Protein AF-W3V127-F1 (afdb_monomer_lite)

Secondary structure (DSSP, 8-state):
-PPTT-EEEEEEEE-SS-EEEEEEEEESEEEE-TTSPPEEE-TT--HHHHHHHHHHHHHH--B--SHHHHHHHT-HHHHHHHHHHHHHHHHHHTT-SSHHHHHTT-EEEEEEEE--------

Organism: NCBI:txid1004151

Structure (mmCIF, N/CA/C/O backbone):
data_AF-W3V127-F1
#
_entry.id   AF-W3V127-F1
#
loop_
_atom_site.group_PDB
_atom_site.id
_atom_site.type_symbol
_atom_s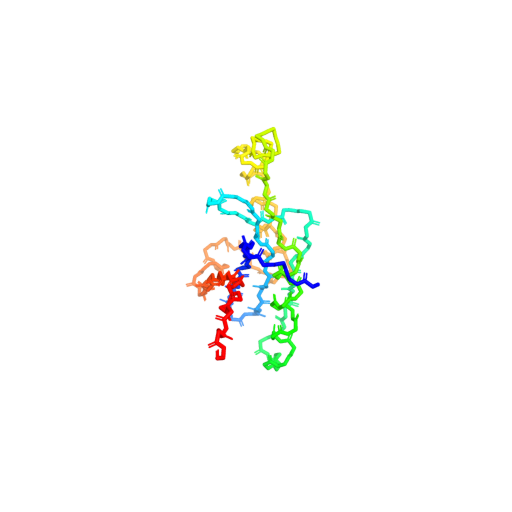ite.label_atom_id
_atom_site.label_alt_id
_atom_site.label_comp_id
_atom_site.label_asym_id
_atom_site.label_entity_id
_atom_site.label_seq_id
_atom_site.pdbx_PDB_ins_code
_atom_site.Cartn_x
_atom_site.Cartn_y
_atom_site.Cartn_z
_atom_site.occupancy
_atom_site.B_iso_or_equiv
_atom_site.auth_seq_id
_atom_site.auth_comp_id
_atom_site.auth_asym_id
_atom_site.auth_atom_id
_atom_site.pdbx_PDB_model_num
ATOM 1 N N . MET A 1 1 ? -4.468 -5.328 -18.153 1.00 84.75 1 MET A N 1
ATOM 2 C CA . MET A 1 1 ? -3.971 -6.638 -18.619 1.00 84.75 1 MET A CA 1
ATOM 3 C C . MET A 1 1 ? -2.620 -6.868 -17.971 1.00 84.75 1 MET A C 1
ATOM 5 O O . MET A 1 1 ? -1.896 -5.895 -17.809 1.00 84.75 1 MET A O 1
ATOM 9 N N . PHE A 1 2 ? -2.313 -8.094 -17.561 1.00 90.69 2 PHE A N 1
ATOM 10 C CA . PHE A 1 2 ? -1.008 -8.437 -17.002 1.00 90.69 2 PHE A CA 1
ATOM 11 C C . PHE A 1 2 ? -0.100 -8.996 -18.099 1.00 90.69 2 PHE A C 1
ATOM 13 O O . PHE A 1 2 ? -0.547 -9.778 -18.941 1.00 90.69 2 PHE A O 1
ATOM 20 N N . ASN A 1 3 ? 1.163 -8.598 -18.071 1.00 88.88 3 ASN A N 1
ATOM 21 C CA . ASN A 1 3 ? 2.186 -9.011 -19.012 1.00 88.88 3 ASN A CA 1
ATOM 22 C C . ASN A 1 3 ? 2.854 -10.299 -18.533 1.00 88.88 3 ASN A C 1
ATOM 24 O O . ASN A 1 3 ? 2.930 -10.582 -17.336 1.00 88.88 3 ASN A O 1
ATOM 28 N N . LYS A 1 4 ? 3.344 -11.076 -19.498 1.00 87.50 4 LYS A N 1
ATOM 29 C CA . LYS A 1 4 ? 4.146 -12.267 -19.232 1.00 87.50 4 LYS A CA 1
ATOM 30 C C . LYS A 1 4 ? 5.501 -11.858 -18.640 1.00 87.50 4 LYS A C 1
ATOM 32 O O . LYS A 1 4 ? 6.077 -10.870 -19.085 1.00 87.50 4 LYS A O 1
ATOM 37 N N . ASP A 1 5 ? 5.989 -12.638 -17.674 1.00 85.88 5 ASP A N 1
ATOM 38 C CA . ASP A 1 5 ? 7.315 -12.486 -17.051 1.00 85.88 5 ASP A CA 1
ATOM 39 C C . ASP A 1 5 ? 7.526 -11.120 -16.360 1.00 85.88 5 ASP A C 1
ATOM 41 O O . ASP A 1 5 ? 8.652 -10.653 -16.195 1.00 85.88 5 ASP A O 1
ATOM 45 N N . GLN A 1 6 ? 6.430 -10.480 -15.935 1.00 88.75 6 GLN A N 1
ATOM 46 C CA . GLN A 1 6 ? 6.441 -9.253 -15.143 1.00 88.75 6 GLN A CA 1
ATOM 47 C C . GLN A 1 6 ? 5.911 -9.523 -13.729 1.00 88.75 6 GLN A C 1
ATOM 49 O O . GLN A 1 6 ? 4.885 -10.189 -13.553 1.00 88.75 6 GLN A O 1
ATOM 54 N N . ASP A 1 7 ? 6.596 -8.963 -12.729 1.00 91.38 7 ASP A N 1
ATOM 55 C CA . ASP A 1 7 ? 6.165 -9.014 -11.334 1.00 91.38 7 ASP A CA 1
ATOM 56 C C . ASP A 1 7 ? 5.216 -7.857 -11.006 1.00 91.38 7 ASP A C 1
ATOM 58 O O . ASP A 1 7 ? 5.533 -6.687 -11.246 1.00 91.38 7 ASP A O 1
ATOM 62 N N . TYR A 1 8 ? 4.095 -8.187 -10.369 1.00 95.12 8 TYR A N 1
ATOM 63 C CA . TYR A 1 8 ? 3.111 -7.237 -9.862 1.00 95.12 8 TYR A CA 1
ATOM 64 C C . TYR A 1 8 ? 2.975 -7.385 -8.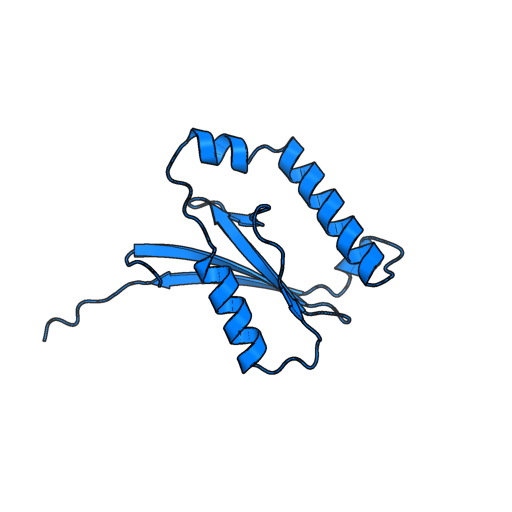351 1.00 95.12 8 TYR A C 1
ATOM 66 O O . TYR A 1 8 ? 2.883 -8.495 -7.820 1.00 95.12 8 TYR A O 1
ATOM 74 N N . TRP A 1 9 ? 2.939 -6.258 -7.647 1.00 95.31 9 TRP A N 1
ATOM 75 C CA . TRP A 1 9 ? 2.948 -6.231 -6.191 1.00 95.31 9 TRP A CA 1
ATOM 76 C C . TRP A 1 9 ? 1.823 -5.370 -5.635 1.00 95.31 9 TRP A C 1
ATOM 78 O O . TRP A 1 9 ? 1.600 -4.237 -6.057 1.00 95.31 9 TRP A O 1
ATOM 88 N N . ALA A 1 10 ? 1.157 -5.896 -4.618 1.00 95.12 10 ALA A N 1
ATOM 89 C CA . ALA A 1 10 ? 0.225 -5.150 -3.792 1.00 95.12 10 ALA A CA 1
ATOM 90 C C . ALA A 1 10 ? 0.409 -5.566 -2.331 1.00 95.12 10 ALA A C 1
ATOM 92 O O . ALA A 1 10 ? 0.854 -6.676 -2.037 1.00 95.12 10 ALA A O 1
ATOM 93 N N . SER A 1 11 ? 0.073 -4.677 -1.406 1.00 93.88 11 SER A N 1
ATOM 94 C CA . SER A 1 11 ? 0.005 -5.014 0.017 1.00 93.88 11 SER A CA 1
ATOM 95 C C . SER A 1 11 ? -1.398 -4.756 0.524 1.00 93.88 11 SER A C 1
ATOM 97 O O . SER A 1 11 ? -2.066 -3.831 0.070 1.00 93.88 11 SER A O 1
ATOM 99 N N . CYS A 1 12 ? -1.836 -5.570 1.470 1.00 93.19 12 CYS A N 1
ATOM 100 C CA . CYS A 1 12 ? -3.092 -5.391 2.158 1.00 93.19 12 CYS A CA 1
ATOM 101 C C . CYS A 1 12 ? -2.852 -5.300 3.659 1.00 93.19 12 CYS A C 1
ATOM 103 O O . CYS A 1 12 ? -2.170 -6.140 4.246 1.00 93.19 12 CYS A O 1
ATOM 105 N N . TYR A 1 13 ? -3.433 -4.279 4.271 1.00 93.12 13 TYR A N 1
ATOM 106 C CA . TYR A 1 13 ? -3.403 -4.048 5.700 1.00 93.12 13 TYR A CA 1
ATOM 107 C C . TYR A 1 13 ? -4.817 -4.141 6.248 1.00 93.12 13 TYR A C 1
ATOM 109 O O . TYR A 1 13 ? -5.724 -3.497 5.733 1.00 93.12 13 TYR A O 1
ATOM 117 N N . SER A 1 14 ? -5.012 -4.917 7.305 1.00 92.94 14 SER A N 1
ATOM 118 C CA . SER A 1 14 ? -6.304 -5.040 7.980 1.00 92.94 14 SER A CA 1
ATOM 119 C C . SER A 1 14 ? -6.165 -4.575 9.417 1.00 92.94 14 SER A C 1
ATOM 121 O O . SER A 1 14 ? -5.242 -4.989 10.115 1.00 92.94 14 SER A O 1
ATOM 123 N N . THR A 1 15 ? -7.070 -3.710 9.854 1.00 93.81 15 THR A N 1
ATOM 124 C CA . THR A 1 15 ? -7.233 -3.311 11.255 1.00 93.81 15 THR A CA 1
ATOM 125 C C . THR A 1 15 ? -8.617 -3.743 11.744 1.00 93.81 15 THR A C 1
ATOM 127 O O . THR A 1 15 ? -9.345 -4.437 11.040 1.00 93.81 15 THR A O 1
ATOM 130 N N . ASN A 1 16 ? -9.000 -3.311 12.947 1.00 91.62 16 ASN A N 1
ATOM 131 C CA . ASN A 1 16 ? -10.368 -3.475 13.443 1.00 91.62 16 ASN A CA 1
ATOM 132 C C . ASN A 1 16 ? -11.350 -2.440 12.867 1.00 91.62 16 ASN A C 1
ATOM 134 O O . ASN A 1 16 ? -12.528 -2.510 13.186 1.00 91.62 16 ASN A O 1
ATOM 138 N N . GLU A 1 17 ? -10.882 -1.509 12.031 1.00 93.62 17 GLU A N 1
ATOM 139 C CA . GLU A 1 17 ? -11.704 -0.422 11.482 1.00 93.62 17 GLU A CA 1
ATOM 140 C C . GLU A 1 17 ? -11.776 -0.450 9.949 1.00 93.62 17 GLU A C 1
ATOM 142 O O . GLU A 1 17 ? -12.722 0.068 9.360 1.00 93.62 17 GLU A O 1
ATOM 147 N N . PHE A 1 18 ? -10.769 -1.016 9.274 1.00 94.12 18 PHE A N 1
ATOM 148 C CA . PHE A 1 18 ? -10.701 -1.001 7.814 1.00 94.12 18 PHE A CA 1
ATOM 149 C C . PHE A 1 18 ? -9.813 -2.095 7.228 1.00 94.12 18 PHE A C 1
ATOM 151 O O . PHE A 1 18 ? -8.910 -2.633 7.878 1.00 94.12 18 PHE A O 1
ATOM 158 N N . LEU A 1 19 ? -10.027 -2.331 5.937 1.00 94.31 19 LEU A N 1
ATOM 159 C CA . LEU A 1 19 ? -9.113 -3.029 5.051 1.00 94.31 19 LEU A CA 1
ATOM 160 C C . LEU A 1 19 ? -8.509 -2.019 4.066 1.00 94.31 19 LEU A C 1
ATOM 162 O O . LEU A 1 19 ? -9.213 -1.215 3.464 1.00 94.31 19 LEU A O 1
ATOM 166 N N . LEU A 1 20 ? -7.194 -2.034 3.912 1.00 95.06 20 LEU A N 1
ATOM 167 C CA . LEU A 1 20 ? -6.440 -1.101 3.084 1.00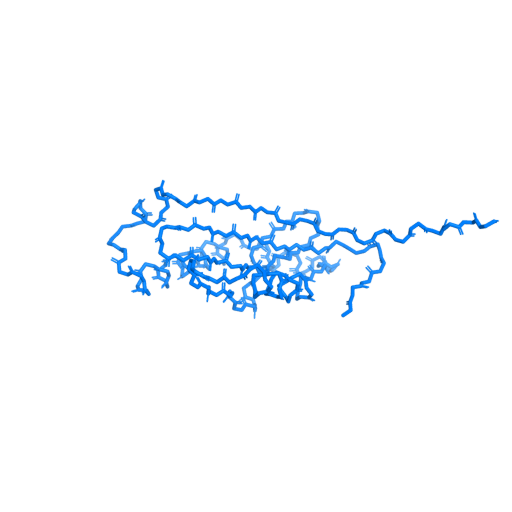 95.06 20 LEU A CA 1
ATOM 168 C C . LEU A 1 20 ? -5.643 -1.894 2.061 1.00 95.06 20 LEU A C 1
ATOM 170 O O . LEU A 1 20 ? -4.806 -2.701 2.447 1.00 95.06 20 LEU A O 1
ATOM 174 N N . ILE A 1 21 ? -5.868 -1.661 0.774 1.00 95.56 21 ILE A N 1
ATOM 175 C CA . ILE A 1 21 ? -5.125 -2.302 -0.312 1.00 95.56 21 ILE A CA 1
ATOM 176 C C . ILE A 1 21 ? -4.296 -1.237 -1.023 1.00 95.56 21 ILE A C 1
ATOM 178 O O . ILE A 1 21 ? -4.808 -0.209 -1.466 1.00 95.56 21 ILE A O 1
ATOM 182 N N . GLU A 1 22 ? -3.000 -1.489 -1.148 1.00 95.62 22 GLU A N 1
ATOM 183 C CA . GLU A 1 22 ? -2.035 -0.543 -1.687 1.00 95.62 22 GLU A CA 1
ATOM 184 C C . GLU A 1 22 ? -1.272 -1.133 -2.863 1.00 95.62 22 GLU A C 1
ATOM 186 O O . GLU A 1 22 ? -0.809 -2.275 -2.823 1.00 95.62 22 GLU A O 1
ATOM 191 N N . THR A 1 23 ? -1.073 -0.312 -3.892 1.00 97.38 23 THR A N 1
ATOM 192 C CA . THR A 1 23 ? -0.189 -0.653 -5.009 1.00 97.38 23 THR A CA 1
ATOM 193 C C . THR A 1 23 ? 1.263 -0.575 -4.551 1.00 97.38 23 THR A C 1
ATOM 195 O O . THR A 1 23 ? 1.685 0.418 -3.952 1.00 97.38 23 THR A O 1
ATOM 198 N N . TYR A 1 24 ? 2.037 -1.621 -4.828 1.00 96.06 24 TYR A N 1
ATOM 199 C CA . TYR A 1 24 ? 3.474 -1.657 -4.584 1.00 96.06 24 TYR A CA 1
ATOM 200 C C . TYR A 1 24 ? 4.209 -1.722 -5.918 1.00 96.06 24 TYR A C 1
ATOM 202 O O . TYR A 1 24 ? 3.803 -2.447 -6.817 1.00 96.06 24 TYR A O 1
ATOM 210 N N . SER A 1 25 ? 5.314 -0.998 -6.039 1.00 96.38 25 SER A N 1
ATOM 211 C CA . SER A 1 25 ? 6.105 -0.930 -7.275 1.00 96.38 25 SER A CA 1
ATOM 212 C C . SER A 1 25 ? 7.592 -1.049 -6.963 1.00 96.38 25 SER A C 1
ATOM 214 O O . SER A 1 25 ? 8.017 -0.872 -5.812 1.00 96.38 25 SER A O 1
ATOM 216 N N . GLY A 1 26 ? 8.393 -1.381 -7.974 1.00 95.38 26 GLY A N 1
ATOM 217 C CA . GLY A 1 26 ? 9.839 -1.519 -7.829 1.00 95.38 26 GLY A CA 1
ATOM 218 C C . GLY A 1 26 ? 10.469 -2.473 -8.837 1.00 95.38 26 GLY A C 1
ATOM 219 O O . GLY A 1 26 ? 9.912 -2.735 -9.897 1.00 95.38 26 GLY A O 1
ATOM 220 N N . LEU A 1 27 ? 11.653 -2.977 -8.499 1.00 92.94 27 LEU A N 1
ATOM 221 C CA . LEU A 1 27 ? 12.358 -4.021 -9.246 1.00 92.94 27 LEU A CA 1
ATOM 222 C C . LEU A 1 27 ? 13.197 -4.818 -8.242 1.00 92.94 27 LEU A C 1
ATOM 224 O O . LEU A 1 27 ? 14.143 -4.281 -7.662 1.00 92.94 27 LEU A O 1
ATOM 228 N N . GLY A 1 28 ? 12.798 -6.062 -7.966 1.00 89.00 28 GLY A N 1
ATOM 229 C CA . GLY A 1 28 ? 13.311 -6.860 -6.846 1.00 89.00 28 GLY A CA 1
ATOM 230 C C . GLY A 1 28 ? 12.859 -6.312 -5.485 1.00 89.00 28 GLY A C 1
ATOM 231 O O . GLY A 1 28 ? 11.992 -6.883 -4.826 1.00 89.00 28 GLY A O 1
ATOM 232 N N . LYS A 1 29 ? 13.398 -5.158 -5.070 1.00 90.88 29 LYS A N 1
ATOM 233 C CA . LYS A 1 29 ? 12.902 -4.410 -3.905 1.00 90.88 29 LYS A CA 1
ATOM 234 C C . LYS A 1 29 ? 11.638 -3.643 -4.289 1.00 90.88 29 LYS A C 1
ATOM 236 O O . LYS A 1 29 ? 11.607 -2.999 -5.335 1.00 90.88 29 LYS A O 1
ATOM 241 N N . THR A 1 30 ? 10.625 -3.664 -3.422 1.00 94.00 30 THR A N 1
ATOM 242 C CA . THR A 1 30 ? 9.343 -2.973 -3.644 1.00 94.00 30 THR A CA 1
ATOM 243 C C . THR A 1 30 ? 8.888 -2.176 -2.428 1.00 94.00 30 THR A C 1
ATOM 245 O O . THR A 1 30 ? 9.193 -2.534 -1.288 1.00 94.00 30 THR A O 1
ATOM 248 N N . ARG A 1 31 ? 8.151 -1.085 -2.668 1.00 93.75 31 ARG A N 1
ATOM 249 C CA . ARG A 1 31 ? 7.479 -0.273 -1.636 1.00 93.75 31 ARG A CA 1
ATOM 250 C C . ARG A 1 31 ? 6.142 0.263 -2.154 1.00 93.75 31 ARG A C 1
ATOM 252 O O . ARG A 1 31 ? 5.899 0.197 -3.358 1.00 93.75 31 ARG A O 1
ATOM 259 N N . ARG A 1 32 ? 5.327 0.835 -1.257 1.00 94.69 32 ARG A N 1
ATOM 260 C CA . ARG A 1 32 ? 4.098 1.563 -1.607 1.00 94.69 32 ARG A CA 1
ATOM 261 C C . ARG A 1 32 ? 4.400 2.602 -2.679 1.00 94.69 32 ARG A C 1
ATOM 263 O O . ARG A 1 32 ? 5.298 3.431 -2.493 1.00 94.69 32 ARG A O 1
ATOM 270 N N . ASP A 1 33 ? 3.647 2.544 -3.767 1.00 96.00 33 ASP A N 1
ATOM 271 C CA . ASP A 1 33 ? 3.773 3.470 -4.879 1.00 96.00 33 ASP A CA 1
ATOM 272 C C . ASP A 1 33 ? 2.940 4.734 -4.607 1.00 96.00 33 ASP A C 1
ATOM 274 O O . ASP A 1 33 ? 1.711 4.662 -4.578 1.00 96.00 33 ASP A O 1
ATOM 278 N N . PRO A 1 34 ? 3.572 5.895 -4.358 1.00 93.25 34 PRO A N 1
ATOM 279 C CA . PRO A 1 34 ? 2.868 7.091 -3.912 1.00 93.25 34 PRO A CA 1
ATOM 280 C C . PRO A 1 34 ? 1.985 7.734 -4.987 1.00 93.25 34 PRO A C 1
ATOM 282 O O . PRO A 1 34 ? 1.181 8.590 -4.633 1.00 93.25 34 PRO A O 1
ATOM 285 N N . ILE A 1 35 ? 2.126 7.362 -6.267 1.00 95.12 35 ILE A N 1
ATOM 286 C CA . ILE A 1 35 ? 1.275 7.910 -7.337 1.00 95.12 35 ILE A CA 1
ATOM 287 C C . ILE A 1 35 ? -0.134 7.308 -7.347 1.00 95.12 35 ILE A C 1
ATO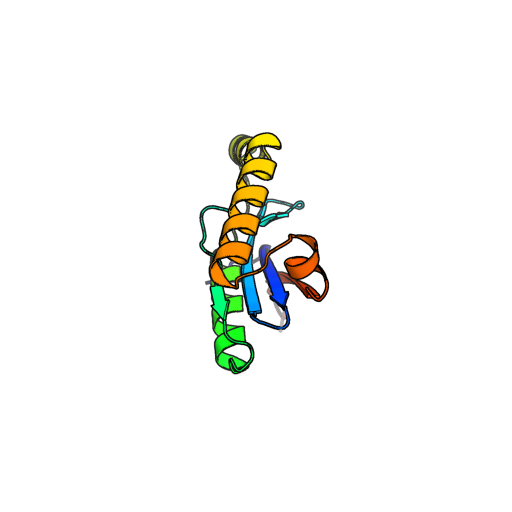M 289 O O . ILE A 1 35 ? -1.039 7.895 -7.938 1.00 95.12 35 ILE A O 1
ATOM 293 N N . TYR A 1 36 ? -0.338 6.163 -6.690 1.00 95.50 36 TYR A N 1
ATOM 294 C CA . TYR A 1 36 ? -1.645 5.525 -6.592 1.00 95.50 36 TYR A CA 1
ATOM 295 C C . TYR A 1 36 ? -2.226 5.718 -5.197 1.00 95.50 36 TYR A C 1
ATOM 297 O O . TYR A 1 36 ? -1.589 5.428 -4.181 1.00 95.50 36 TYR A O 1
ATOM 305 N N . ASN A 1 37 ? -3.473 6.180 -5.158 1.00 93.56 37 ASN A N 1
ATOM 306 C CA . ASN A 1 37 ? -4.226 6.236 -3.916 1.00 93.56 37 ASN A CA 1
ATOM 307 C C . ASN A 1 37 ? -4.516 4.817 -3.416 1.00 93.56 37 ASN A C 1
ATOM 309 O O . ASN A 1 37 ? -4.793 3.926 -4.224 1.00 93.56 37 ASN A O 1
ATOM 313 N N . PRO A 1 38 ? -4.481 4.598 -2.095 1.00 93.25 38 PRO A N 1
ATOM 314 C CA . PRO A 1 38 ? -4.854 3.314 -1.542 1.00 93.25 38 PRO A CA 1
ATOM 315 C C . PRO A 1 38 ? -6.368 3.090 -1.651 1.00 93.25 38 PRO A C 1
ATOM 317 O O . PRO A 1 38 ? -7.165 4.026 -1.551 1.00 93.25 38 PRO A O 1
ATOM 320 N N . HIS A 1 39 ? -6.762 1.831 -1.808 1.00 94.50 39 HIS A N 1
ATOM 321 C CA . HIS A 1 39 ? -8.154 1.407 -1.730 1.00 94.50 39 HIS A CA 1
ATOM 322 C C . HIS A 1 39 ? -8.496 1.149 -0.267 1.00 94.50 39 HIS A C 1
ATOM 324 O O . HIS A 1 39 ? -7.855 0.329 0.387 1.00 94.50 39 HIS A O 1
ATOM 330 N N . ILE A 1 40 ? -9.481 1.874 0.254 1.00 94.94 40 ILE A N 1
ATOM 331 C CA . ILE A 1 40 ? -9.927 1.755 1.639 1.00 94.94 40 ILE A CA 1
ATOM 332 C C . ILE A 1 40 ? -11.317 1.136 1.624 1.00 94.94 40 ILE A C 1
ATOM 334 O O . ILE A 1 40 ? -12.259 1.744 1.116 1.00 94.94 40 ILE A O 1
ATOM 338 N N . LEU A 1 41 ? -11.420 -0.058 2.186 1.00 93.94 41 LEU A N 1
ATOM 339 C CA . LEU A 1 41 ? -12.623 -0.869 2.230 1.00 93.94 41 LEU A CA 1
ATOM 340 C C . LEU A 1 41 ? -13.102 -1.028 3.673 1.00 93.94 41 LEU A C 1
ATOM 342 O O . LEU A 1 41 ? -12.314 -1.018 4.624 1.00 93.94 41 LEU A O 1
ATOM 346 N N . SER A 1 42 ? -14.415 -1.180 3.813 1.00 93.06 42 SER A N 1
ATOM 347 C CA . SER A 1 42 ? -15.040 -1.562 5.074 1.00 93.06 42 SER A CA 1
ATOM 348 C C . SER A 1 42 ? -14.737 -3.030 5.403 1.00 93.06 42 SER A C 1
ATOM 350 O O . SER A 1 42 ? -14.412 -3.819 4.515 1.00 93.06 42 SER A O 1
ATOM 352 N N . LEU A 1 43 ? -14.824 -3.401 6.681 1.00 91.44 43 LEU A N 1
ATOM 353 C CA . LEU A 1 43 ? -14.551 -4.770 7.138 1.00 91.44 43 LEU A CA 1
ATOM 354 C C . LEU A 1 43 ? -15.626 -5.789 6.743 1.00 91.44 43 LEU A C 1
ATOM 356 O O . LEU A 1 43 ? -15.368 -6.986 6.789 1.00 91.44 43 LEU A O 1
ATOM 360 N N . ASP A 1 44 ? -16.808 -5.318 6.359 1.00 93.75 44 ASP A N 1
ATOM 361 C CA . ASP A 1 44 ? -17.914 -6.114 5.822 1.00 93.75 44 ASP A CA 1
ATOM 362 C C . ASP A 1 44 ? -17.878 -6.232 4.288 1.00 93.75 44 ASP A C 1
ATOM 364 O O . ASP A 1 44 ? -18.797 -6.797 3.695 1.00 93.75 44 ASP A O 1
ATOM 368 N N . ALA A 1 45 ? -16.833 -5.709 3.632 1.00 93.38 45 ALA A N 1
ATOM 369 C CA . ALA A 1 45 ? -16.668 -5.840 2.192 1.00 93.38 45 ALA A CA 1
ATOM 370 C C . ALA A 1 45 ? -16.611 -7.319 1.785 1.00 93.38 45 ALA A C 1
ATOM 372 O O . ALA A 1 45 ? -15.852 -8.103 2.352 1.00 93.38 45 ALA A O 1
ATOM 373 N N . ASP A 1 46 ? -17.394 -7.686 0.771 1.00 94.94 46 ASP A N 1
ATOM 374 C CA . ASP A 1 46 ? -17.411 -9.055 0.268 1.00 94.94 46 ASP A CA 1
ATOM 375 C C . ASP A 1 46 ? -16.115 -9.424 -0.484 1.00 94.94 46 ASP A C 1
ATOM 377 O O . ASP A 1 46 ? -15.389 -8.569 -1.011 1.00 94.94 46 ASP A O 1
ATOM 381 N N . ASP A 1 47 ? -15.847 -10.728 -0.579 1.00 93.81 47 ASP A N 1
ATOM 382 C CA . ASP A 1 47 ? -14.647 -11.274 -1.227 1.00 93.81 47 ASP A CA 1
ATOM 383 C C . ASP A 1 47 ? -14.491 -10.817 -2.685 1.00 93.81 47 ASP A C 1
ATOM 385 O O . ASP A 1 47 ? -13.375 -10.664 -3.189 1.00 93.81 47 ASP A O 1
ATOM 389 N N . LYS A 1 48 ? -15.605 -10.570 -3.384 1.00 95.31 48 LYS A N 1
ATOM 390 C CA . LYS A 1 48 ? -15.595 -10.134 -4.782 1.00 95.31 48 LYS A CA 1
ATOM 391 C C . LYS A 1 48 ? -15.120 -8.685 -4.895 1.00 95.31 48 LYS A C 1
ATOM 393 O O . LYS A 1 48 ? -14.344 -8.370 -5.800 1.00 95.31 48 LYS A O 1
ATOM 398 N N . CYS A 1 49 ? -15.552 -7.812 -3.991 1.00 94.25 49 CYS A N 1
ATOM 399 C CA . CYS A 1 49 ? -15.114 -6.425 -3.901 1.00 94.25 49 CYS A CA 1
ATOM 400 C C . CYS A 1 49 ? -13.637 -6.349 -3.514 1.00 94.25 49 CYS A C 1
ATOM 402 O O . CYS A 1 49 ? -12.866 -5.662 -4.188 1.00 94.25 49 CYS A O 1
ATOM 404 N N . ILE A 1 50 ? -13.226 -7.129 -2.510 1.00 93.25 50 ILE A N 1
ATOM 405 C CA . ILE A 1 50 ? -11.823 -7.232 -2.094 1.00 93.25 50 ILE A CA 1
ATOM 406 C C . ILE A 1 50 ? -10.960 -7.707 -3.268 1.00 93.25 50 ILE A C 1
ATOM 408 O O . ILE A 1 50 ? -9.983 -7.051 -3.629 1.00 93.25 50 ILE A O 1
ATOM 412 N N . GLY A 1 51 ? -11.345 -8.807 -3.923 1.00 93.00 51 GLY A N 1
ATOM 413 C CA . GLY A 1 51 ? -10.612 -9.362 -5.060 1.00 93.00 51 GLY A CA 1
ATOM 414 C C . GLY A 1 51 ? -10.486 -8.378 -6.226 1.00 93.00 51 GLY A C 1
ATOM 415 O O . GLY A 1 51 ? -9.414 -8.255 -6.820 1.00 93.00 51 GLY A O 1
ATOM 416 N N . LYS A 1 52 ? -11.547 -7.621 -6.529 1.00 95.88 52 LYS A N 1
ATOM 417 C CA . LYS A 1 52 ? -11.531 -6.587 -7.574 1.00 95.88 52 LYS A CA 1
ATOM 418 C C . LYS A 1 52 ? -10.515 -5.483 -7.277 1.00 95.88 52 LYS A C 1
ATOM 420 O O . LYS A 1 52 ? -9.772 -5.091 -8.180 1.00 95.88 52 LYS A O 1
ATOM 425 N N . ASP A 1 53 ? -10.463 -4.996 -6.042 1.00 95.31 53 ASP A N 1
ATOM 426 C CA . ASP A 1 53 ? -9.544 -3.921 -5.662 1.00 95.31 53 ASP A CA 1
ATOM 427 C C . ASP A 1 53 ? -8.098 -4.413 -5.537 1.00 95.31 53 ASP A C 1
ATOM 429 O O . ASP A 1 53 ? -7.179 -3.707 -5.956 1.00 95.31 53 ASP A O 1
ATOM 433 N N . VAL A 1 54 ? -7.882 -5.659 -5.098 1.00 94.50 54 VAL A N 1
ATOM 434 C CA . VAL A 1 54 ? -6.564 -6.313 -5.173 1.00 94.50 54 VAL A CA 1
ATOM 435 C C . VAL A 1 54 ? -6.088 -6.400 -6.622 1.00 94.50 54 VAL A C 1
ATOM 437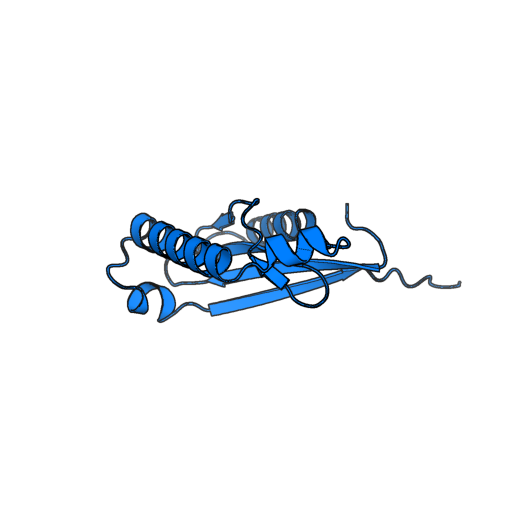 O O . VAL A 1 54 ? -4.966 -5.995 -6.922 1.00 94.50 54 VAL A O 1
ATOM 440 N N . LEU A 1 55 ? -6.935 -6.864 -7.547 1.00 95.00 55 LEU A N 1
ATOM 441 C CA . LEU A 1 55 ? -6.588 -6.933 -8.969 1.00 95.00 55 LEU A CA 1
ATOM 442 C C . LEU A 1 55 ? -6.287 -5.551 -9.553 1.00 95.00 55 LEU A C 1
ATOM 444 O O . LEU A 1 55 ? -5.350 -5.412 -10.337 1.00 95.00 55 LEU A O 1
ATOM 448 N N . ARG A 1 56 ? -7.044 -4.521 -9.164 1.00 95.69 56 ARG A N 1
ATOM 449 C CA . ARG A 1 56 ? -6.805 -3.146 -9.614 1.00 95.69 56 ARG A CA 1
ATOM 450 C C . ARG A 1 56 ? -5.474 -2.598 -9.097 1.00 95.69 56 ARG A C 1
ATOM 452 O O . ARG A 1 56 ? -4.735 -2.005 -9.877 1.00 95.69 56 ARG A O 1
ATOM 459 N N . ALA A 1 57 ? -5.145 -2.839 -7.829 1.00 95.81 57 ALA A N 1
ATOM 460 C CA . ALA A 1 57 ? -3.857 -2.459 -7.257 1.00 95.81 57 ALA A CA 1
ATOM 461 C C . ALA A 1 57 ? -2.692 -3.199 -7.933 1.00 95.81 57 ALA A C 1
ATOM 463 O O . ALA A 1 57 ? -1.685 -2.585 -8.276 1.00 95.81 57 ALA A O 1
ATOM 464 N N . LEU A 1 58 ? -2.844 -4.499 -8.202 1.00 95.44 58 LEU A N 1
ATOM 465 C CA . LEU A 1 58 ? -1.845 -5.276 -8.936 1.00 95.44 58 LEU A CA 1
ATOM 466 C C . LEU A 1 58 ? -1.651 -4.749 -10.361 1.00 95.44 58 LEU A C 1
ATOM 468 O O . LEU A 1 58 ? -0.518 -4.601 -10.796 1.00 95.44 58 LEU A O 1
ATOM 472 N N . LEU A 1 59 ? -2.727 -4.415 -11.078 1.00 95.44 59 LEU A N 1
ATOM 473 C CA . LEU A 1 59 ? -2.647 -3.857 -12.435 1.00 95.44 59 LEU A CA 1
ATOM 474 C C . LEU A 1 59 ? -1.948 -2.492 -12.493 1.00 95.44 59 LEU A C 1
ATOM 476 O O . LEU A 1 59 ? -1.374 -2.153 -13.524 1.00 95.44 59 LEU A O 1
ATOM 480 N N . ASN A 1 60 ? -1.994 -1.725 -11.405 1.00 96.75 60 ASN A N 1
ATOM 481 C CA . ASN A 1 60 ? -1.283 -0.456 -11.279 1.00 96.75 60 ASN A CA 1
ATOM 482 C C . ASN A 1 60 ? 0.199 -0.636 -10.909 1.00 96.75 60 ASN A C 1
ATOM 484 O O . ASN A 1 60 ? 0.965 0.319 -11.004 1.00 96.75 60 ASN A O 1
ATOM 488 N N . SER A 1 61 ? 0.617 -1.825 -10.465 1.00 96.62 61 SER A N 1
ATOM 489 C CA . SER A 1 61 ? 1.997 -2.078 -10.051 1.00 96.62 61 SER A CA 1
ATOM 490 C C . SER A 1 61 ? 2.966 -1.883 -11.216 1.00 96.62 61 SER A C 1
ATOM 492 O O . SER A 1 61 ? 2.778 -2.415 -12.312 1.00 96.62 61 SER A O 1
ATOM 494 N N . ARG A 1 62 ? 4.022 -1.103 -10.966 1.00 95.81 62 ARG A N 1
ATOM 495 C CA . ARG A 1 62 ? 5.021 -0.728 -11.968 1.00 95.81 62 ARG A CA 1
ATOM 496 C C . ARG A 1 62 ? 6.338 -1.445 -11.720 1.00 95.81 62 ARG A C 1
ATOM 498 O O . ARG A 1 62 ? 6.828 -1.517 -10.588 1.00 95.81 62 ARG A O 1
ATOM 505 N N . THR A 1 63 ? 6.954 -1.884 -12.811 1.00 95.44 63 THR A N 1
ATOM 506 C CA . THR A 1 63 ? 8.321 -2.403 -12.818 1.00 95.44 63 THR A CA 1
ATOM 507 C C . THR A 1 63 ? 9.279 -1.283 -13.211 1.00 95.44 63 THR A C 1
ATOM 509 O O . THR A 1 63 ? 9.260 -0.818 -14.347 1.00 95.44 63 THR A O 1
ATOM 512 N N . LEU A 1 64 ? 10.108 -0.832 -12.268 1.00 95.50 64 LEU A N 1
ATOM 513 C CA . LEU A 1 64 ? 10.970 0.344 -12.452 1.00 95.50 64 LEU A CA 1
ATOM 514 C C . LEU A 1 64 ? 12.295 -0.062 -13.119 1.00 95.50 64 LEU A C 1
ATOM 516 O O . LEU A 1 64 ? 13.275 -0.408 -12.448 1.00 95.50 64 LEU A O 1
ATOM 520 N N . THR A 1 65 ? 12.320 -0.077 -14.451 1.00 94.31 65 THR A N 1
ATOM 521 C CA . THR A 1 65 ? 13.460 -0.573 -15.246 1.00 94.31 65 THR A CA 1
ATOM 522 C C . THR A 1 65 ? 14.608 0.431 -15.354 1.00 94.31 65 THR A C 1
ATOM 524 O O . THR A 1 65 ? 15.771 0.019 -15.388 1.00 94.31 65 THR A O 1
ATOM 527 N N . SER A 1 66 ? 14.322 1.734 -15.308 1.00 96.44 66 SER A N 1
ATOM 528 C CA . SER A 1 66 ? 15.347 2.785 -15.318 1.00 96.44 66 SER A CA 1
ATOM 529 C C . SER A 1 66 ? 16.027 2.943 -13.954 1.00 96.44 66 SER A C 1
ATOM 531 O O . SER A 1 66 ? 15.379 2.877 -12.906 1.00 96.44 66 SER A O 1
ATOM 533 N N . LEU A 1 67 ? 17.345 3.172 -13.956 1.00 95.00 67 LEU A N 1
ATOM 534 C CA . LEU A 1 67 ? 18.097 3.440 -12.729 1.00 95.00 67 LEU A CA 1
ATOM 535 C C . LEU A 1 67 ? 17.657 4.753 -12.074 1.00 95.00 67 LEU A C 1
ATOM 537 O O . LEU A 1 67 ? 17.401 4.751 -10.873 1.00 95.00 67 LEU A O 1
ATOM 541 N N . ASP A 1 68 ? 17.505 5.828 -12.848 1.00 96.00 68 ASP A N 1
ATOM 542 C CA . ASP A 1 68 ? 17.117 7.146 -12.326 1.00 96.00 68 ASP A CA 1
ATOM 543 C C . ASP A 1 68 ? 15.739 7.104 -11.666 1.00 96.00 68 ASP A C 1
ATOM 545 O O . ASP A 1 68 ? 15.536 7.658 -10.583 1.00 96.00 68 ASP A O 1
ATOM 549 N N . GLU A 1 69 ? 14.803 6.365 -12.272 1.00 94.88 69 GLU A N 1
ATOM 550 C CA . GLU A 1 69 ? 13.484 6.148 -11.686 1.00 94.88 69 GLU A CA 1
ATOM 551 C C . GLU A 1 69 ? 13.594 5.395 -10.358 1.00 94.88 69 GLU A C 1
ATOM 553 O O . GLU A 1 69 ? 12.977 5.801 -9.376 1.00 94.88 69 GLU A O 1
ATOM 558 N N . ARG A 1 70 ? 14.417 4.339 -10.276 1.00 95.38 70 ARG A N 1
ATOM 559 C CA . ARG A 1 70 ? 14.635 3.615 -9.014 1.00 95.38 70 ARG A CA 1
ATOM 560 C C . ARG A 1 70 ? 15.294 4.485 -7.951 1.00 95.38 70 ARG A C 1
ATOM 562 O O . ARG A 1 70 ? 14.888 4.399 -6.796 1.00 95.38 70 ARG A O 1
ATOM 569 N N . VAL A 1 71 ? 16.279 5.306 -8.310 1.00 95.31 71 VAL A N 1
ATOM 570 C CA . VAL A 1 71 ? 16.955 6.213 -7.369 1.00 95.31 71 VAL A CA 1
ATOM 571 C C . VAL A 1 71 ? 15.955 7.220 -6.809 1.00 95.31 71 VAL A C 1
ATOM 573 O O . VAL A 1 71 ? 15.815 7.329 -5.593 1.00 95.31 71 VAL A O 1
ATOM 576 N N . ALA A 1 72 ? 15.188 7.885 -7.674 1.00 95.38 72 ALA A N 1
ATOM 577 C CA . ALA A 1 72 ? 14.167 8.837 -7.247 1.00 95.38 72 ALA A CA 1
ATOM 578 C C . ALA A 1 72 ? 13.040 8.161 -6.447 1.00 95.38 72 ALA A C 1
ATOM 580 O O . ALA A 1 72 ? 12.539 8.720 -5.468 1.00 95.38 72 ALA A O 1
ATOM 581 N N . PHE A 1 73 ? 12.643 6.949 -6.842 1.00 95.44 73 PHE A N 1
ATOM 582 C CA . PHE A 1 73 ? 11.602 6.188 -6.169 1.00 95.44 73 PHE A CA 1
ATOM 583 C C . PHE A 1 73 ? 12.057 5.683 -4.802 1.00 95.44 73 PHE A C 1
ATOM 585 O O . PHE A 1 73 ? 11.261 5.710 -3.875 1.00 95.44 73 PHE A O 1
ATOM 592 N N . PHE A 1 74 ? 13.300 5.248 -4.620 1.00 95.12 74 PHE A N 1
ATOM 593 C CA . PHE A 1 74 ? 13.808 4.758 -3.332 1.00 95.12 74 PHE A CA 1
ATOM 594 C C . PHE A 1 74 ? 14.549 5.820 -2.508 1.00 95.12 74 PHE A C 1
ATOM 596 O O . PHE A 1 74 ? 15.221 5.466 -1.538 1.00 95.12 74 PHE A O 1
ATOM 603 N N . ASP A 1 75 ? 14.377 7.102 -2.841 1.00 96.31 75 ASP A N 1
ATOM 604 C CA . ASP A 1 75 ? 14.870 8.218 -2.037 1.00 96.31 75 ASP A CA 1
ATOM 605 C C . ASP A 1 75 ? 14.371 8.112 -0.585 1.00 96.31 75 ASP A C 1
ATOM 607 O O . ASP A 1 75 ? 13.168 8.015 -0.310 1.00 96.31 75 ASP A O 1
ATOM 611 N N . LEU A 1 76 ? 15.320 8.083 0.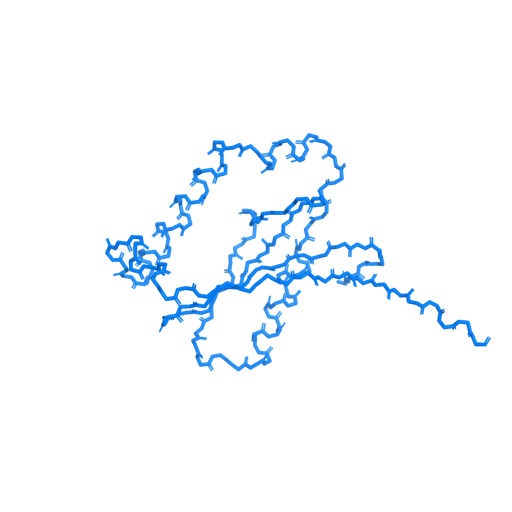351 1.00 93.44 76 LEU A N 1
ATOM 612 C CA . LEU A 1 76 ? 15.047 7.782 1.755 1.00 93.44 76 LEU A CA 1
ATOM 613 C C . LEU A 1 76 ? 14.249 8.889 2.442 1.00 93.44 76 LEU A C 1
ATOM 615 O O . LEU A 1 76 ? 13.340 8.591 3.218 1.00 93.44 76 LEU A O 1
ATOM 619 N N . GLU A 1 77 ? 14.562 10.152 2.160 1.00 95.19 77 GLU A N 1
ATOM 620 C CA . GLU A 1 77 ? 13.922 11.286 2.826 1.00 95.19 77 GLU A CA 1
ATOM 621 C C . GLU A 1 77 ? 12.496 11.484 2.316 1.00 95.19 77 GLU A C 1
ATOM 623 O O . GLU A 1 77 ? 11.559 11.579 3.115 1.00 95.19 77 GLU A O 1
ATOM 628 N N . LYS A 1 78 ? 12.285 11.393 0.998 1.00 93.12 78 LYS A N 1
ATOM 629 C CA . LYS A 1 78 ? 10.939 11.359 0.410 1.00 93.12 78 LYS A CA 1
ATOM 630 C C . LYS A 1 78 ? 10.145 10.160 0.916 1.00 93.12 78 LYS A C 1
ATOM 632 O O . LYS A 1 78 ? 8.961 10.293 1.220 1.00 93.12 78 LYS A O 1
ATOM 637 N N . GLY A 1 79 ? 10.785 8.997 1.053 1.00 91.25 79 GLY A N 1
ATOM 638 C CA . GLY A 1 79 ? 10.166 7.798 1.615 1.00 91.25 79 GLY A CA 1
ATOM 639 C C . GLY A 1 79 ? 9.651 8.013 3.042 1.00 91.25 79 GLY A C 1
ATOM 640 O O . GLY A 1 79 ? 8.494 7.700 3.335 1.00 91.25 79 GLY A O 1
ATOM 641 N N . LYS A 1 80 ? 10.470 8.608 3.921 1.00 93.62 80 LYS A N 1
ATOM 642 C CA . LYS A 1 80 ? 10.079 8.952 5.300 1.00 93.62 80 LYS A CA 1
ATOM 643 C C . LYS A 1 80 ? 8.927 9.957 5.334 1.00 93.62 80 LYS A C 1
ATOM 645 O O . LYS A 1 80 ? 7.964 9.740 6.067 1.00 93.62 80 LYS A O 1
ATOM 650 N N . GLN A 1 81 ? 8.991 11.017 4.526 1.00 94.94 81 GLN A N 1
ATOM 651 C CA . GLN A 1 81 ? 7.926 12.023 4.437 1.00 94.94 81 GLN A CA 1
ATOM 652 C C . GLN A 1 81 ? 6.598 11.394 3.999 1.00 94.94 81 GLN A C 1
ATOM 654 O O . GLN A 1 81 ? 5.571 11.574 4.653 1.00 94.94 81 GLN A O 1
ATOM 659 N N . GLN A 1 82 ? 6.628 10.576 2.945 1.00 92.62 82 GLN A N 1
ATOM 660 C CA . GLN A 1 82 ? 5.454 9.863 2.439 1.00 92.62 82 GLN A CA 1
ATOM 661 C C . GLN A 1 82 ? 4.855 8.907 3.474 1.00 92.62 82 GLN A C 1
ATOM 663 O O . GLN A 1 82 ? 3.635 8.767 3.538 1.00 92.62 82 GLN A O 1
ATOM 668 N N . TYR A 1 83 ? 5.690 8.248 4.277 1.00 92.31 83 TYR A N 1
ATOM 669 C CA . TYR A 1 83 ? 5.235 7.374 5.356 1.00 92.31 83 TYR A CA 1
ATOM 670 C C . TYR A 1 83 ? 4.558 8.156 6.488 1.00 92.31 83 TYR A C 1
ATOM 672 O O . TYR A 1 83 ? 3.515 7.741 6.988 1.00 92.31 83 TYR A O 1
ATOM 680 N N . VAL A 1 84 ? 5.107 9.315 6.869 1.00 95.06 84 VAL A N 1
ATOM 681 C CA . VAL A 1 84 ? 4.500 10.188 7.887 1.00 95.06 84 VAL A CA 1
ATOM 682 C C . VAL A 1 84 ? 3.142 10.714 7.426 1.00 95.06 84 VAL A C 1
ATOM 684 O O . VAL A 1 84 ? 2.187 10.639 8.197 1.00 95.06 84 VAL A O 1
ATOM 687 N N . ILE A 1 85 ? 3.039 11.177 6.176 1.00 93.88 85 ILE A N 1
ATOM 688 C CA . ILE A 1 85 ? 1.778 11.654 5.584 1.00 93.88 85 ILE A CA 1
ATOM 689 C C . ILE A 1 85 ? 0.735 10.534 5.561 1.00 93.88 85 ILE A C 1
ATOM 691 O O . ILE A 1 85 ? -0.407 10.740 5.962 1.00 93.88 85 ILE A O 1
ATOM 695 N N . TRP A 1 86 ? 1.135 9.331 5.144 1.00 93.94 86 TRP A N 1
ATOM 696 C CA . TRP A 1 86 ? 0.251 8.169 5.107 1.00 93.94 86 TRP A CA 1
ATOM 697 C C . TRP A 1 86 ? -0.291 7.799 6.494 1.00 93.94 86 TRP A C 1
ATOM 699 O O . TRP A 1 86 ? -1.495 7.597 6.650 1.00 93.94 86 TRP A O 1
ATOM 709 N N . ILE A 1 87 ? 0.568 7.784 7.520 1.00 94.81 87 ILE A N 1
ATOM 710 C CA . ILE A 1 87 ? 0.127 7.557 8.901 1.00 94.81 87 ILE A CA 1
ATOM 711 C C . ILE A 1 87 ? -0.855 8.640 9.345 1.00 94.81 87 ILE A C 1
ATOM 713 O O . ILE A 1 87 ? -1.884 8.310 9.926 1.00 94.81 87 ILE A O 1
ATOM 717 N N . ALA A 1 88 ? -0.532 9.913 9.104 1.00 95.75 88 ALA A N 1
ATOM 718 C CA . ALA A 1 88 ? -1.368 11.029 9.530 1.00 95.75 88 ALA A CA 1
ATOM 719 C C . ALA A 1 88 ? -2.768 10.939 8.907 1.00 95.75 88 ALA A C 1
ATOM 721 O O . ALA A 1 88 ? -3.753 11.000 9.635 1.00 95.75 88 ALA A O 1
ATOM 722 N N . MET A 1 89 ? -2.845 10.665 7.601 1.00 94.62 89 MET A N 1
ATOM 723 C CA . MET A 1 89 ? -4.103 10.455 6.880 1.00 94.62 89 MET A CA 1
ATOM 724 C C . MET A 1 89 ? -4.945 9.329 7.501 1.00 94.62 89 MET A C 1
ATOM 726 O O . MET A 1 89 ? -6.146 9.497 7.704 1.00 94.62 89 MET A O 1
ATOM 730 N N . LEU A 1 90 ? -4.342 8.176 7.815 1.00 94.56 90 LEU A N 1
ATOM 731 C CA . LEU A 1 90 ? -5.068 7.059 8.432 1.00 94.56 90 LEU A CA 1
ATOM 732 C C . LEU A 1 90 ? -5.511 7.372 9.863 1.00 94.56 90 LEU A C 1
ATOM 734 O O . LEU A 1 90 ? -6.612 7.000 10.263 1.00 94.56 90 LEU A O 1
ATOM 738 N N . MET A 1 91 ? -4.659 8.048 10.636 1.00 96.00 91 MET A N 1
ATOM 739 C CA . MET A 1 91 ? -4.985 8.446 12.002 1.00 96.00 91 MET A CA 1
ATOM 740 C C . MET A 1 91 ? -6.136 9.449 12.039 1.00 96.00 91 MET A C 1
ATOM 742 O O . MET A 1 91 ? -7.049 9.275 12.838 1.00 96.00 91 MET A O 1
ATOM 746 N N . GLU A 1 92 ? -6.114 10.452 11.162 1.00 96.06 92 GLU A N 1
ATOM 747 C CA . GLU A 1 92 ? -7.168 11.458 11.040 1.00 96.06 92 GLU A CA 1
ATOM 748 C C . GLU A 1 92 ? -8.489 10.825 10.591 1.00 96.06 92 GLU A C 1
ATOM 750 O O . GLU A 1 92 ? -9.507 10.992 11.259 1.00 96.06 92 GLU A O 1
ATOM 755 N N . LYS A 1 93 ? -8.464 10.017 9.521 1.00 94.69 93 LYS A N 1
ATOM 756 C CA . LYS A 1 93 ? -9.670 9.400 8.948 1.00 94.69 93 LYS A CA 1
ATOM 757 C C . LYS A 1 93 ? -10.408 8.473 9.921 1.00 94.69 93 LYS A C 1
ATOM 759 O O . LYS A 1 93 ? -11.631 8.406 9.871 1.00 94.69 93 LYS A O 1
ATOM 764 N N . TYR A 1 94 ? -9.678 7.763 10.782 1.00 94.38 94 TYR A N 1
ATOM 765 C CA . TYR A 1 94 ? -10.235 6.764 11.705 1.00 94.38 94 TYR A CA 1
ATOM 766 C C . TYR A 1 94 ? -10.145 7.169 13.183 1.00 94.38 94 TYR A C 1
ATOM 768 O O . TYR A 1 94 ? -10.385 6.355 14.071 1.00 94.38 94 TYR A O 1
ATOM 776 N N . GLY A 1 95 ? -9.783 8.423 13.474 1.00 94.44 95 GLY A N 1
ATOM 777 C CA . GLY A 1 95 ? -9.758 8.957 14.838 1.00 94.44 95 GLY A CA 1
ATOM 778 C C . GLY A 1 95 ? -8.714 8.324 15.769 1.00 94.44 95 GLY A C 1
ATOM 779 O O . GLY A 1 95 ? -8.854 8.385 16.995 1.00 94.44 95 GLY A O 1
ATOM 780 N N . TYR A 1 96 ? -7.648 7.717 15.237 1.00 95.56 96 TYR A N 1
ATOM 781 C CA . TYR A 1 96 ? -6.587 7.165 16.078 1.00 95.56 96 TYR A CA 1
ATOM 782 C C . TYR A 1 96 ? -5.758 8.281 16.710 1.00 95.56 96 TYR A C 1
ATOM 784 O O . TYR A 1 96 ? -5.070 9.036 16.032 1.00 95.56 96 TYR A O 1
ATOM 792 N N . LYS A 1 97 ? -5.724 8.317 18.045 1.00 94.88 97 LYS A N 1
ATOM 793 C CA . LYS A 1 97 ? -4.943 9.313 18.802 1.00 94.88 97 LYS A CA 1
ATOM 794 C C . LYS A 1 97 ? -3.432 9.073 18.769 1.00 94.88 97 LYS A C 1
ATOM 796 O O . LYS A 1 97 ? -2.654 9.988 19.012 1.00 94.88 97 LYS A O 1
ATOM 801 N N . THR A 1 98 ? -2.993 7.836 18.526 1.00 95.69 98 THR A N 1
ATOM 802 C CA . THR A 1 98 ? -1.566 7.474 18.528 1.00 95.69 98 THR A CA 1
ATOM 803 C C . THR A 1 98 ? -1.235 6.485 17.416 1.00 95.69 98 THR A C 1
ATOM 805 O O . THR A 1 98 ? -2.050 5.626 17.078 1.00 95.69 98 THR A O 1
ATOM 808 N N . LYS A 1 99 ? 0.008 6.529 16.914 1.00 95.31 99 LYS A N 1
ATOM 809 C CA . LYS A 1 99 ? 0.533 5.525 15.968 1.00 95.31 99 LYS A CA 1
ATOM 810 C C . LYS A 1 99 ? 0.431 4.110 16.535 1.00 95.31 99 LYS A C 1
ATOM 812 O O . LYS A 1 99 ? 0.093 3.173 15.823 1.00 95.31 99 LYS A O 1
ATOM 817 N N . ARG A 1 100 ? 0.681 3.961 17.842 1.00 95.50 100 ARG A N 1
ATOM 818 C CA . ARG A 1 100 ? 0.553 2.678 18.538 1.00 95.50 100 ARG A CA 1
ATOM 819 C C . ARG A 1 100 ? -0.858 2.114 18.396 1.00 95.50 100 ARG A C 1
ATOM 821 O O . ARG A 1 100 ? -0.978 0.927 18.139 1.00 95.50 100 ARG A O 1
ATOM 828 N N . ALA A 1 101 ? -1.898 2.937 18.539 1.00 94.62 101 ALA A N 1
ATOM 829 C CA . ALA A 1 101 ? -3.280 2.488 18.383 1.00 94.62 101 ALA A CA 1
ATOM 830 C C . ALA A 1 101 ? -3.578 2.019 16.949 1.00 94.62 101 ALA A C 1
ATOM 832 O O . ALA A 1 101 ? -4.147 0.944 16.791 1.00 94.62 101 ALA A O 1
ATOM 833 N N . LEU A 1 102 ? -3.114 2.763 15.936 1.00 94.75 102 LEU A N 1
ATOM 834 C CA . LEU A 1 102 ? -3.253 2.386 14.524 1.00 94.75 102 LEU A CA 1
ATOM 835 C C . LEU A 1 102 ? -2.608 1.020 14.226 1.00 94.75 102 LEU A C 1
ATOM 837 O O . LEU A 1 102 ? -3.214 0.174 13.575 1.00 94.75 102 LEU A O 1
ATOM 841 N N . PHE A 1 103 ? -1.386 0.786 14.714 1.00 94.31 103 PHE A N 1
ATOM 842 C CA . PHE A 1 103 ? -0.627 -0.424 14.378 1.00 94.31 103 PHE A CA 1
ATOM 843 C C . PHE A 1 103 ? -0.873 -1.619 15.304 1.00 94.31 103 PHE A C 1
ATOM 845 O O . PHE A 1 103 ? -0.542 -2.736 14.921 1.00 94.31 103 PHE A O 1
ATOM 852 N N . LYS A 1 104 ? -1.448 -1.425 16.502 1.00 92.94 104 LYS A N 1
ATOM 853 C CA . LYS A 1 104 ? -1.563 -2.473 17.539 1.00 92.94 104 LYS A CA 1
ATOM 854 C C . LYS A 1 104 ? -2.169 -3.778 17.014 1.00 92.94 104 LYS A C 1
ATOM 856 O O . LYS A 1 104 ? -1.682 -4.845 17.367 1.00 92.94 104 LYS A O 1
ATOM 861 N N . ASN A 1 105 ? -3.212 -3.672 16.192 1.00 89.75 105 ASN A N 1
ATOM 862 C CA . ASN A 1 105 ? -3.951 -4.813 15.646 1.00 89.75 105 ASN A CA 1
ATOM 863 C C . ASN A 1 105 ? -3.833 -4.903 14.116 1.00 89.75 105 ASN A C 1
ATOM 865 O O . ASN A 1 105 ? -4.617 -5.607 13.485 1.00 89.75 105 ASN A O 1
ATOM 869 N N . MET A 1 106 ? -2.893 -4.170 13.511 1.00 93.25 106 MET A N 1
ATOM 870 C CA . MET A 1 106 ? -2.756 -4.144 12.061 1.00 93.25 106 MET A CA 1
ATOM 871 C C . MET A 1 106 ? -2.092 -5.432 11.567 1.00 93.25 106 MET A C 1
ATOM 873 O O . MET A 1 106 ? -0.919 -5.684 11.841 1.00 93.25 106 MET A O 1
ATOM 877 N N . LYS A 1 107 ? -2.835 -6.233 10.807 1.00 91.62 107 LYS A N 1
ATOM 878 C CA . LYS A 1 107 ? -2.309 -7.369 10.043 1.00 91.62 107 LYS A CA 1
ATOM 879 C C . LYS A 1 107 ? -1.822 -6.873 8.688 1.00 91.62 107 LYS A C 1
ATOM 881 O O . LYS A 1 107 ? -2.417 -5.963 8.120 1.00 91.62 107 LYS A O 1
ATOM 886 N N . ASN A 1 108 ? -0.753 -7.473 8.175 1.00 86.06 108 ASN A N 1
ATOM 887 C CA . ASN A 1 108 ? -0.192 -7.157 6.866 1.00 86.06 108 ASN A CA 1
ATOM 888 C C . ASN A 1 108 ? -0.053 -8.444 6.051 1.00 86.06 108 ASN A C 1
ATOM 890 O O . ASN A 1 108 ? 0.623 -9.380 6.483 1.00 86.06 108 ASN A O 1
ATOM 894 N N . TRP A 1 109 ? -0.658 -8.455 4.869 1.00 80.19 109 TRP A N 1
ATOM 895 C CA . TRP A 1 109 ? -0.472 -9.478 3.855 1.00 80.19 109 TRP A CA 1
ATOM 896 C C . TRP A 1 109 ? 0.097 -8.842 2.597 1.00 80.19 109 TRP A C 1
ATOM 898 O O . TRP A 1 109 ? -0.509 -7.959 1.993 1.00 80.19 109 TRP A O 1
ATOM 908 N N . LYS A 1 110 ? 1.269 -9.314 2.178 1.00 71.56 110 LYS A N 1
ATOM 909 C CA . LYS A 1 110 ? 1.879 -8.895 0.920 1.00 71.56 110 LYS A CA 1
ATOM 910 C C . LYS A 1 110 ? 1.535 -9.904 -0.165 1.00 71.56 110 LYS A C 1
ATOM 912 O O . LYS A 1 110 ? 1.804 -11.092 -0.009 1.00 71.56 110 LYS A O 1
ATOM 917 N N . PHE A 1 111 ? 0.993 -9.414 -1.271 1.00 75.00 111 PHE A N 1
ATOM 918 C CA . PHE A 1 111 ? 0.690 -10.211 -2.448 1.00 75.00 111 PHE A CA 1
ATOM 919 C C . PHE A 1 111 ? 1.755 -9.956 -3.516 1.00 75.00 111 PHE A C 1
ATOM 921 O O . PHE A 1 111 ? 1.981 -8.817 -3.930 1.00 75.00 111 PHE A O 1
ATOM 928 N N . GLY A 1 112 ? 2.421 -11.027 -3.942 1.00 69.81 112 GLY A N 1
ATOM 929 C CA . GLY A 1 112 ? 3.239 -11.043 -5.150 1.00 69.81 112 GLY A CA 1
ATOM 930 C C . GLY A 1 112 ? 2.526 -11.866 -6.209 1.00 69.81 112 GLY A C 1
ATOM 931 O O . GLY A 1 112 ? 2.209 -13.029 -5.963 1.00 69.81 112 GLY A O 1
ATOM 932 N N . LEU A 1 113 ? 2.259 -11.266 -7.365 1.00 73.88 113 LEU A N 1
ATOM 933 C CA . LEU A 1 113 ? 1.738 -11.965 -8.531 1.00 73.88 113 LEU A CA 1
ATOM 934 C C . LEU A 1 113 ? 2.813 -11.966 -9.614 1.00 73.88 113 LEU A C 1
ATOM 936 O O . LEU A 1 113 ? 3.179 -10.915 -10.133 1.00 73.88 113 LEU A O 1
ATOM 940 N N . VAL A 1 114 ? 3.275 -13.162 -9.968 1.00 63.50 114 VAL A N 1
ATOM 941 C CA . VAL A 1 114 ? 4.153 -13.387 -11.119 1.00 63.50 114 VAL A CA 1
ATOM 942 C C . VAL A 1 114 ? 3.356 -14.171 -12.145 1.00 63.50 114 VAL A C 1
ATOM 944 O O . VAL A 1 114 ? 2.926 -15.295 -11.872 1.00 63.50 114 VAL A O 1
ATOM 947 N N . ILE A 1 115 ? 3.120 -13.586 -13.320 1.00 61.66 115 ILE A N 1
ATOM 948 C CA . ILE A 1 115 ? 2.412 -14.295 -14.389 1.00 61.66 115 ILE A CA 1
ATOM 949 C C . ILE A 1 115 ? 3.416 -15.044 -15.253 1.00 61.66 115 ILE A C 1
ATOM 951 O O . ILE A 1 115 ? 4.062 -14.477 -16.135 1.00 61.66 115 ILE A O 1
ATOM 955 N N . ILE A 1 116 ? 3.489 -16.353 -15.014 1.00 46.03 116 ILE A N 1
ATOM 956 C CA . ILE A 1 116 ? 4.265 -17.295 -15.816 1.00 46.03 116 ILE A CA 1
ATOM 957 C C . ILE A 1 116 ? 3.290 -18.067 -16.708 1.00 46.03 116 ILE A C 1
ATOM 959 O O . ILE A 1 116 ? 2.600 -18.980 -16.250 1.00 46.03 116 ILE A O 1
ATOM 963 N N . TYR A 1 117 ? 3.236 -17.746 -18.001 1.00 43.91 117 TYR A N 1
ATOM 964 C CA . TYR A 1 117 ? 2.582 -18.633 -18.965 1.00 43.91 117 TYR A CA 1
ATOM 965 C C . TYR A 1 117 ? 3.514 -19.816 -19.247 1.00 43.91 117 TYR A C 1
ATOM 967 O O . TYR A 1 117 ? 4.492 -19.683 -19.986 1.00 43.91 117 TYR A O 1
ATOM 975 N N . ARG A 1 118 ? 3.222 -20.986 -18.663 1.00 37.91 118 ARG A N 1
ATOM 976 C CA . ARG A 1 118 ? 3.806 -22.250 -19.130 1.00 37.91 118 ARG A CA 1
ATOM 977 C C . ARG A 1 118 ? 3.155 -22.591 -20.467 1.00 37.91 118 ARG A C 1
ATOM 979 O O . ARG A 1 118 ? 1.964 -22.897 -20.499 1.00 37.91 118 ARG A O 1
ATOM 986 N N . ASN A 1 119 ? 3.927 -22.563 -21.552 1.00 38.22 119 ASN A N 1
ATOM 987 C CA . ASN A 1 119 ? 3.518 -23.228 -22.785 1.00 38.22 119 ASN A CA 1
ATOM 988 C C . ASN A 1 119 ? 3.333 -24.710 -22.440 1.00 38.22 119 ASN A C 1
ATOM 990 O O . ASN A 1 119 ? 4.313 -25.412 -22.199 1.00 38.22 119 ASN A O 1
ATOM 994 N N . ARG A 1 120 ? 2.084 -25.183 -22.364 1.00 42.41 120 ARG A N 1
ATOM 995 C CA . ARG A 1 120 ? 1.821 -26.617 -22.480 1.00 42.41 120 ARG A CA 1
ATOM 996 C C . ARG A 1 120 ? 2.119 -26.958 -23.934 1.00 42.41 120 ARG A C 1
ATOM 998 O O . ARG A 1 120 ? 1.283 -26.722 -24.799 1.00 42.41 120 ARG A O 1
ATOM 1005 N N . THR A 1 121 ? 3.336 -27.415 -24.209 1.00 45.22 121 THR A N 1
ATOM 1006 C CA . THR A 1 121 ? 3.599 -28.191 -25.420 1.00 45.22 121 THR A CA 1
ATOM 1007 C C . THR A 1 121 ? 2.652 -29.384 -25.369 1.00 45.22 121 THR A C 1
ATOM 1009 O O . THR A 1 121 ? 2.696 -30.157 -24.408 1.00 45.22 121 THR A O 1
ATOM 1012 N N . THR A 1 122 ? 1.710 -29.397 -26.310 1.00 56.50 122 THR A N 1
ATOM 1013 C CA . THR A 1 122 ? 0.814 -30.523 -26.588 1.00 56.50 122 THR A CA 1
ATOM 1014 C C . THR A 1 122 ? 1.590 -31.647 -27.247 1.00 56.50 122 THR A C 1
ATOM 1016 O O . THR A 1 122 ? 2.635 -31.344 -27.869 1.00 56.50 122 THR A O 1
#

Sequence (122 aa):
MFNKDQDYWASCYSTNEFLLIETYSGLGKTRRDPIYNPHILSLDADDKCIGKDVLRALLNSRTLTSLDERVAFFDLEKGKQQYVIWIAMLMEKYGYKTKRALFKNMKNWKFGLVIIYRNRTT

Radius of gyration: 16.15 Å; chains: 1; bounding box: 36×42×45 Å

Foldseek 3Di:
DDDAQDKFKWKWKDDPFWIKIFAWEEAPDIDGDLVDDIDIGGPPDDPVRVVVSNVVSRVPYYYDPDPVSRCVRVPPVVVVVSVVVVLVVVCVVRVPPDSCNVPVGMDMDMDMDHDHDDPPPD

pLDDT: mean 89.79, std 12.78, range [37.91, 97.38]

InterPro domains:
  IPR009888 Immunity protein CdiI, Proteobacteria type [PF07262] (8-108)
  IPR009888 Immunity protein CdiI, Proteobacteria type [cd13445] (7-117)
  IPR037891 Immunity protein Cdil-like superfamily [G3DSA:3.40.1590.10] (1-114)
  IPR037891 Immunity protein Cdil-like superfamily [SSF160207] (1-108)